Protein AF-A0A165EFB4-F1 (afdb_monomer_lite)

Secondary structure (DSSP, 8-state):
----PPP----------------PPPPHHHHHHT------TT-SS-HHHHHHT-----PPPPP----------------S-------TT-HHHHHHHHHHH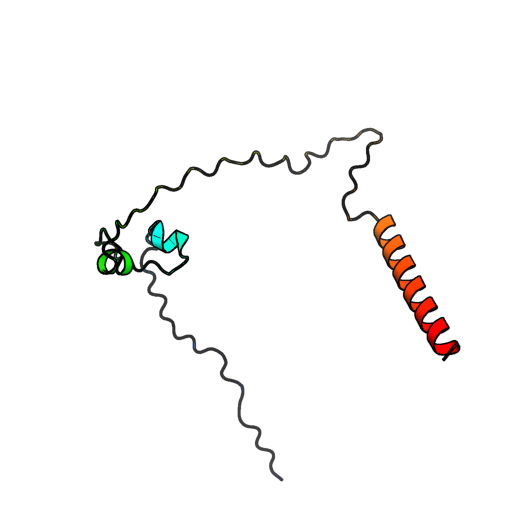HHHHHHHHHHHTT-

pLDDT: mean 73.98, std 17.3, range [47.25, 96.19]

Foldseek 3Di:
DDDDDDDDDPPDPPPPPPPPDPPDQAFPVCVVVVHDFQAHPPDPATPCCVVVVHDRHDDDPDPDPPPPPPPPPPPPPDPDDDDDPDDPPDVVVVVVVVVVVVVVVVVVVVVVVVD

Organism: NCBI:txid1353952

Sequence (115 aa):
MDDSFPRGPEWCSVSGSITTTPLLRPCDKCKQTKYKCEREPDSTECARCLWGGFPCIVSPRKPRRQQPRKARCALPEVTSQTETRACLCSPERRAVREATSRLHVLLAREREMRA

Radius of gyration: 30.48 Å; chains: 1; bounding box: 48×75×70 Å

Structure (mmCIF, N/CA/C/O backbone):
data_AF-A0A165EFB4-F1
#
_entry.id   AF-A0A165EFB4-F1
#
loop_
_atom_site.group_PDB
_atom_site.id
_atom_site.type_symbol
_atom_site.label_atom_id
_atom_site.label_alt_id
_atom_site.label_comp_id
_atom_site.label_asym_id
_atom_site.label_entity_id
_atom_site.label_seq_id
_atom_site.pdbx_PDB_ins_code
_atom_site.Cartn_x
_atom_site.Cartn_y
_atom_site.Cartn_z
_atom_site.occupancy
_atom_site.B_iso_or_equiv
_atom_site.auth_seq_id
_atom_site.auth_comp_id
_atom_site.auth_asym_id
_atom_site.auth_atom_id
_atom_site.pdbx_PDB_model_num
ATOM 1 N N . MET A 1 1 ? 20.908 -38.301 43.426 1.00 55.53 1 MET A N 1
ATOM 2 C CA . MET A 1 1 ? 19.853 -37.602 42.668 1.00 55.53 1 MET A CA 1
ATOM 3 C C . MET A 1 1 ? 20.518 -36.363 42.113 1.00 55.53 1 MET A C 1
ATOM 5 O O . MET A 1 1 ? 20.657 -35.382 42.825 1.00 55.53 1 MET A O 1
ATOM 9 N N . ASP A 1 2 ? 21.109 -36.531 40.935 1.00 49.81 2 ASP A N 1
ATOM 10 C CA . ASP A 1 2 ? 21.954 -35.553 40.253 1.00 49.81 2 ASP A CA 1
ATOM 11 C C . ASP A 1 2 ? 21.065 -34.823 39.241 1.00 49.81 2 ASP A C 1
ATOM 13 O O . ASP A 1 2 ? 20.559 -35.439 38.301 1.00 49.81 2 ASP A O 1
ATOM 17 N N . ASP A 1 3 ? 20.757 -33.559 39.523 1.00 52.97 3 ASP A N 1
ATOM 18 C CA . ASP A 1 3 ? 19.792 -32.762 38.766 1.00 52.97 3 ASP A CA 1
ATOM 19 C C . ASP A 1 3 ? 20.518 -31.999 37.648 1.00 52.97 3 ASP A C 1
ATOM 21 O O . ASP A 1 3 ? 20.925 -30.841 37.765 1.00 52.97 3 ASP A O 1
ATOM 25 N N . SER A 1 4 ? 20.773 -32.730 36.565 1.00 66.12 4 SER A N 1
ATOM 26 C CA . SER A 1 4 ? 21.319 -32.204 35.318 1.00 66.12 4 SER A CA 1
ATOM 27 C C . SER A 1 4 ? 20.236 -31.438 34.549 1.00 66.12 4 SER A C 1
ATOM 29 O O . SER A 1 4 ? 19.509 -32.018 33.745 1.00 66.12 4 SER A O 1
ATOM 31 N N . PHE A 1 5 ? 20.146 -30.122 34.756 1.00 51.38 5 PHE A N 1
ATOM 32 C CA . PHE A 1 5 ? 19.341 -29.225 33.918 1.00 51.38 5 PHE A CA 1
ATOM 33 C C . PHE A 1 5 ? 19.986 -29.049 32.526 1.00 51.38 5 PHE A C 1
ATOM 35 O O . PHE A 1 5 ? 21.084 -28.488 32.430 1.00 51.38 5 PHE A O 1
ATOM 42 N N . PRO A 1 6 ? 19.343 -29.473 31.418 1.00 62.69 6 PRO A N 1
ATOM 43 C CA . PRO A 1 6 ? 19.844 -29.177 30.086 1.00 62.69 6 PRO A CA 1
ATOM 44 C C . PRO A 1 6 ? 19.691 -27.689 29.740 1.00 62.69 6 PRO A C 1
ATOM 46 O O . PRO A 1 6 ? 18.773 -26.986 30.161 1.00 62.69 6 PRO A O 1
ATOM 49 N N . ARG A 1 7 ? 20.672 -27.239 28.962 1.00 59.19 7 ARG A N 1
ATOM 50 C CA . ARG A 1 7 ? 20.965 -25.871 28.538 1.00 59.19 7 ARG A CA 1
ATOM 51 C C . ARG A 1 7 ? 19.783 -25.222 27.806 1.00 59.19 7 ARG A C 1
ATOM 53 O O . ARG A 1 7 ? 19.260 -25.803 26.868 1.00 59.19 7 ARG A O 1
ATOM 60 N N . GLY A 1 8 ? 19.456 -24.008 28.259 1.00 51.72 8 GLY A N 1
ATOM 61 C CA . GLY A 1 8 ? 19.024 -22.804 27.531 1.00 51.72 8 GLY A CA 1
ATOM 62 C C . GLY A 1 8 ? 18.168 -22.918 26.253 1.00 51.72 8 GLY A C 1
ATOM 63 O O . GLY A 1 8 ? 18.536 -23.626 25.323 1.00 51.72 8 GLY A O 1
ATOM 64 N N . PRO A 1 9 ? 17.093 -22.117 26.117 1.00 59.31 9 PRO A N 1
ATOM 65 C CA . PRO A 1 9 ? 16.372 -22.007 24.855 1.00 59.31 9 PRO A CA 1
ATOM 66 C C . PRO A 1 9 ? 17.226 -21.285 23.799 1.00 59.31 9 PRO A C 1
ATOM 68 O O . PRO A 1 9 ? 17.522 -20.097 23.934 1.00 59.31 9 PRO A O 1
ATOM 71 N N . GLU A 1 10 ? 17.588 -21.996 22.730 1.00 55.47 10 GLU A N 1
ATOM 72 C CA . GLU A 1 10 ? 18.073 -21.428 21.468 1.00 55.47 10 GLU A CA 1
ATOM 73 C C . GLU A 1 10 ? 16.926 -20.695 20.764 1.00 55.47 10 GLU A C 1
ATOM 75 O O . GLU A 1 10 ? 16.214 -21.251 19.927 1.00 55.47 10 GLU A O 1
ATOM 80 N N . TRP A 1 11 ? 16.708 -19.431 21.110 1.00 59.91 11 TRP A N 1
ATOM 81 C CA . TRP A 1 11 ? 15.860 -18.567 20.304 1.00 59.91 11 TRP A CA 1
ATOM 82 C C . TRP A 1 11 ? 16.726 -17.738 19.352 1.00 59.91 11 TRP A C 1
ATOM 84 O O . TRP A 1 11 ? 17.554 -16.927 19.757 1.00 59.91 11 TRP A O 1
ATOM 94 N N . CYS A 1 12 ? 16.443 -17.938 18.063 1.00 48.72 12 CYS A N 1
ATOM 95 C CA . CYS A 1 12 ? 16.732 -17.045 16.943 1.00 48.72 12 CYS A CA 1
ATOM 96 C C . CYS A 1 12 ? 18.142 -17.072 16.327 1.00 48.72 12 CYS A C 1
ATOM 98 O O . CYS A 1 12 ? 18.771 -16.030 16.156 1.00 48.72 12 CYS A O 1
ATOM 100 N N . SER A 1 13 ? 18.545 -18.216 15.766 1.00 49.28 13 SER A N 1
ATOM 101 C CA . SER A 1 13 ? 19.365 -18.211 14.542 1.00 49.28 13 SER A CA 1
ATOM 102 C C . SER A 1 13 ? 18.494 -17.869 13.324 1.00 49.28 13 SER A C 1
ATOM 104 O O . SER A 1 13 ? 18.174 -18.725 12.502 1.00 49.28 13 SER A O 1
ATOM 106 N N . VAL A 1 14 ? 18.080 -16.604 13.189 1.00 56.75 14 VAL A N 1
ATOM 107 C CA . VAL A 1 14 ? 17.572 -16.096 11.903 1.00 56.75 14 VAL A CA 1
ATOM 108 C C . VAL A 1 14 ? 18.785 -15.799 11.027 1.00 56.75 14 VAL A C 1
ATOM 110 O O . VAL A 1 14 ? 19.231 -14.662 10.903 1.00 56.75 14 VAL A O 1
ATOM 113 N N . SER A 1 15 ? 19.327 -16.847 10.410 1.00 55.69 15 SER A N 1
ATOM 114 C CA . SER A 1 15 ? 20.285 -16.753 9.305 1.00 55.69 15 SER A CA 1
ATOM 115 C C . SER A 1 15 ? 19.552 -16.323 8.030 1.00 55.69 15 SER A C 1
ATOM 117 O O . SER A 1 15 ? 19.505 -17.041 7.037 1.00 55.69 15 SER A O 1
ATOM 119 N N . GLY A 1 16 ? 18.905 -15.160 8.078 1.00 50.84 16 GLY A N 1
ATOM 120 C CA . GLY A 1 16 ? 18.382 -14.482 6.904 1.00 50.84 16 GLY A CA 1
ATOM 121 C C . GLY A 1 16 ? 19.459 -13.542 6.400 1.00 50.84 16 GLY A C 1
ATOM 122 O O . GLY A 1 16 ? 19.572 -12.421 6.888 1.00 50.84 16 GLY A O 1
ATOM 123 N N . SER A 1 17 ? 20.266 -13.997 5.446 1.00 50.88 17 SER A N 1
ATOM 124 C CA . SER A 1 17 ? 21.131 -13.131 4.653 1.00 50.88 17 SER A CA 1
ATOM 125 C C . SER A 1 17 ? 20.256 -12.078 3.976 1.00 50.88 17 SER A C 1
ATOM 127 O O . SER A 1 17 ? 19.601 -12.323 2.965 1.00 50.88 17 SER A O 1
ATOM 129 N N . ILE A 1 18 ? 20.202 -10.892 4.580 1.00 55.38 18 ILE A N 1
ATOM 130 C CA . ILE A 1 18 ? 19.593 -9.699 4.001 1.00 55.38 18 ILE A CA 1
ATOM 131 C C . ILE A 1 18 ? 20.461 -9.333 2.798 1.00 55.38 18 ILE A C 1
ATOM 133 O O . ILE A 1 18 ? 21.411 -8.559 2.896 1.00 55.38 18 ILE A O 1
ATOM 137 N N . THR A 1 19 ? 20.186 -9.947 1.650 1.00 52.25 19 THR A N 1
ATOM 138 C CA . THR A 1 19 ? 20.667 -9.439 0.374 1.00 52.25 19 THR A CA 1
ATOM 139 C C . THR A 1 19 ? 20.036 -8.067 0.231 1.00 52.25 19 THR A C 1
ATOM 141 O O . THR A 1 19 ? 18.840 -7.948 -0.043 1.00 52.25 19 THR A O 1
ATOM 144 N N . THR A 1 20 ? 20.825 -7.030 0.500 1.00 50.09 20 THR A N 1
ATOM 145 C CA . THR A 1 20 ? 20.474 -5.627 0.280 1.00 50.09 20 THR A CA 1
ATOM 146 C C . THR A 1 20 ? 20.435 -5.389 -1.225 1.00 50.09 20 THR A C 1
ATOM 148 O O . THR A 1 20 ? 21.279 -4.710 -1.800 1.00 50.09 20 THR A O 1
ATOM 151 N N . THR A 1 21 ? 19.471 -6.009 -1.900 1.00 59.28 21 THR A N 1
ATOM 152 C CA . THR A 1 21 ? 19.078 -5.606 -3.241 1.00 59.28 21 THR A CA 1
ATOM 153 C C . THR A 1 21 ? 18.578 -4.169 -3.103 1.00 59.28 21 THR A C 1
ATOM 155 O O . THR A 1 21 ? 17.801 -3.894 -2.177 1.00 59.28 21 THR A O 1
ATOM 158 N N . PRO A 1 22 ? 19.027 -3.225 -3.951 1.00 59.97 22 PRO A N 1
ATOM 159 C CA . PRO A 1 22 ? 18.510 -1.863 -3.924 1.00 59.97 22 PRO A CA 1
ATOM 160 C C . PRO A 1 22 ? 16.986 -1.943 -3.928 1.00 59.97 22 PRO A C 1
ATOM 162 O O . PRO A 1 22 ? 16.409 -2.620 -4.777 1.00 59.97 22 PRO A O 1
ATOM 165 N N . LEU A 1 23 ? 16.351 -1.341 -2.916 1.00 63.16 23 LEU A N 1
ATOM 166 C CA . LEU A 1 23 ? 14.919 -1.485 -2.648 1.00 63.16 23 LEU A CA 1
ATOM 167 C C . LEU A 1 23 ? 14.110 -0.851 -3.786 1.00 63.16 23 LEU A C 1
ATOM 169 O O . LEU A 1 23 ? 13.664 0.298 -3.709 1.00 63.16 23 LEU A O 1
ATOM 173 N N . LEU A 1 24 ? 13.937 -1.614 -4.861 1.00 76.31 24 LEU A N 1
ATOM 174 C CA . LEU A 1 24 ? 13.117 -1.261 -6.003 1.00 76.31 24 LEU A CA 1
ATOM 175 C C . LEU A 1 24 ? 11.690 -1.062 -5.514 1.00 76.31 24 LEU A C 1
ATOM 177 O O . LEU A 1 24 ? 11.173 -1.790 -4.660 1.00 76.31 24 LEU A O 1
ATOM 181 N N . ARG A 1 25 ? 11.043 -0.017 -6.032 1.00 86.25 25 ARG A N 1
ATOM 182 C CA . ARG A 1 25 ? 9.671 0.277 -5.633 1.00 86.25 25 ARG A CA 1
ATOM 183 C C . ARG A 1 25 ? 8.770 -0.898 -6.027 1.00 86.25 25 ARG A C 1
ATOM 185 O O . ARG A 1 25 ? 8.831 -1.340 -7.174 1.00 86.25 25 ARG A O 1
ATOM 192 N N . PRO A 1 26 ? 7.899 -1.365 -5.116 1.00 90.31 26 PRO A N 1
ATOM 193 C CA . PRO A 1 26 ? 6.936 -2.395 -5.462 1.00 90.31 26 PRO A CA 1
ATOM 194 C C . PRO A 1 26 ? 5.969 -1.862 -6.521 1.00 90.31 26 PRO A C 1
ATOM 196 O O . PRO A 1 26 ? 5.596 -0.684 -6.493 1.00 90.31 26 PRO A O 1
ATOM 199 N N . CYS A 1 27 ? 5.540 -2.737 -7.429 1.00 92.44 27 CYS A N 1
ATOM 200 C CA . CYS A 1 27 ? 4.486 -2.409 -8.383 1.00 92.44 27 CYS A CA 1
ATOM 201 C C . CYS A 1 27 ? 3.152 -2.164 -7.672 1.00 92.44 27 CYS A C 1
ATOM 203 O O . CYS A 1 27 ? 2.936 -2.609 -6.538 1.00 92.44 27 CYS A O 1
ATOM 205 N N . ASP A 1 28 ? 2.230 -1.478 -8.344 1.00 92.12 28 ASP A N 1
ATOM 206 C CA . ASP A 1 28 ? 0.937 -1.120 -7.762 1.00 92.12 28 ASP A CA 1
ATOM 207 C C . ASP A 1 28 ? 0.130 -2.353 -7.350 1.00 92.12 28 ASP A C 1
ATOM 209 O O . ASP A 1 28 ? -0.520 -2.335 -6.307 1.00 92.12 28 ASP A O 1
ATOM 213 N N . LYS A 1 29 ? 0.238 -3.463 -8.089 1.00 92.31 29 LYS A N 1
ATOM 214 C CA . LYS A 1 29 ? -0.496 -4.694 -7.777 1.00 92.31 29 LYS A CA 1
ATOM 215 C C . LYS A 1 29 ? 0.050 -5.408 -6.543 1.00 92.31 29 LYS A C 1
ATOM 217 O O . LYS A 1 29 ? -0.726 -5.744 -5.648 1.00 92.31 29 LYS A O 1
ATOM 222 N N . CYS A 1 30 ? 1.369 -5.573 -6.433 1.00 92.69 30 CYS A N 1
ATOM 223 C CA . CYS A 1 30 ? 1.998 -6.100 -5.215 1.00 92.69 30 CYS A CA 1
ATOM 224 C C . CYS A 1 30 ? 1.744 -5.178 -4.018 1.00 92.69 30 CYS A C 1
ATOM 226 O O . CYS A 1 30 ? 1.483 -5.653 -2.919 1.00 92.69 30 CYS A O 1
ATOM 228 N N . LYS A 1 31 ? 1.732 -3.858 -4.234 1.00 91.50 31 LYS A N 1
ATOM 229 C CA . LYS A 1 31 ? 1.418 -2.873 -3.195 1.00 91.50 31 LYS A CA 1
ATOM 230 C C . LYS A 1 31 ? -0.036 -2.958 -2.717 1.00 91.50 31 LYS A C 1
ATOM 232 O O . LYS A 1 31 ? -0.268 -2.900 -1.513 1.00 91.50 31 LYS A O 1
ATOM 237 N N . GLN A 1 32 ? -1.002 -3.104 -3.624 1.00 91.69 32 GLN A N 1
ATOM 238 C CA . GLN A 1 32 ? -2.424 -3.274 -3.290 1.00 91.69 32 GLN A CA 1
ATOM 239 C C . GLN A 1 32 ? -2.676 -4.582 -2.539 1.00 91.69 32 GLN A C 1
ATOM 241 O O . GLN A 1 32 ? -3.375 -4.600 -1.531 1.00 91.69 32 GLN A O 1
ATOM 246 N N . THR A 1 33 ? -2.059 -5.664 -3.008 1.00 92.12 33 THR A N 1
ATOM 247 C CA . THR A 1 33 ? -2.193 -7.004 -2.421 1.00 92.12 33 THR A CA 1
ATOM 248 C C . THR A 1 33 ? -1.275 -7.231 -1.215 1.00 92.12 33 THR A C 1
ATOM 250 O O . THR A 1 33 ? -1.363 -8.269 -0.570 1.00 92.12 33 THR A O 1
ATOM 253 N N . LYS A 1 34 ? -0.423 -6.249 -0.884 1.00 91.75 34 LYS A N 1
ATOM 254 C CA . LYS A 1 34 ? 0.538 -6.251 0.233 1.00 91.75 34 LYS A CA 1
ATOM 255 C C . LYS A 1 34 ? 1.531 -7.418 0.220 1.00 91.75 34 LYS A C 1
ATOM 257 O O . LYS A 1 34 ? 2.080 -7.773 1.259 1.00 91.75 34 LYS A O 1
ATOM 262 N N . TYR A 1 35 ? 1.795 -7.992 -0.948 1.00 90.88 35 TYR A N 1
ATOM 263 C CA . TYR A 1 35 ? 2.815 -9.023 -1.094 1.00 90.88 35 TYR A CA 1
ATOM 264 C C . TYR A 1 35 ? 4.186 -8.424 -1.398 1.00 90.88 35 TYR A C 1
ATOM 266 O O . TYR A 1 35 ? 4.302 -7.334 -1.967 1.00 90.88 35 TYR A O 1
ATOM 274 N N . LYS A 1 36 ? 5.234 -9.183 -1.064 1.00 89.12 36 LYS A N 1
ATOM 275 C CA . LYS A 1 36 ? 6.610 -8.869 -1.452 1.00 89.12 36 LYS A CA 1
ATOM 276 C C . LYS A 1 36 ? 6.705 -8.802 -2.981 1.00 89.12 36 LYS A C 1
ATOM 278 O O . LYS A 1 36 ? 6.252 -9.706 -3.682 1.00 89.12 36 LYS A O 1
ATOM 283 N N . CYS A 1 37 ? 7.251 -7.701 -3.488 1.00 91.12 37 CYS A N 1
ATOM 284 C CA . CYS A 1 37 ? 7.513 -7.516 -4.910 1.00 91.12 37 CYS A CA 1
ATOM 285 C C . CYS A 1 37 ? 8.955 -7.937 -5.187 1.00 91.12 37 CYS A C 1
ATOM 287 O O . CYS A 1 37 ? 9.881 -7.238 -4.786 1.00 91.12 37 CYS A O 1
ATOM 289 N N . GLU A 1 38 ? 9.133 -9.060 -5.870 1.00 88.81 38 GLU A N 1
ATOM 290 C CA . GLU A 1 38 ? 10.441 -9.557 -6.302 1.00 88.81 38 GLU A CA 1
ATOM 291 C C . GLU A 1 38 ? 10.670 -9.085 -7.734 1.00 88.81 38 GLU A C 1
ATOM 293 O O . GLU A 1 38 ? 10.382 -9.783 -8.703 1.00 88.81 38 GLU A O 1
ATOM 298 N N . ARG A 1 39 ? 11.037 -7.809 -7.854 1.00 87.75 39 ARG A N 1
ATOM 299 C CA . ARG A 1 39 ? 11.408 -7.199 -9.128 1.00 87.75 39 ARG A CA 1
ATOM 300 C C . ARG A 1 39 ? 12.924 -7.101 -9.183 1.00 87.75 39 ARG A C 1
ATOM 302 O O . ARG A 1 39 ? 13.515 -6.540 -8.263 1.00 87.75 39 ARG A O 1
ATOM 309 N N . GLU A 1 40 ? 13.516 -7.601 -10.257 1.00 84.56 40 GLU A N 1
ATOM 310 C CA . GLU A 1 40 ? 14.944 -7.456 -10.530 1.00 84.56 40 GLU A CA 1
ATOM 311 C C . GLU A 1 40 ? 15.241 -6.076 -11.136 1.00 84.56 40 GLU A C 1
ATOM 313 O O . GLU A 1 40 ? 14.382 -5.523 -11.832 1.00 84.56 40 GLU A O 1
ATOM 318 N N . PRO A 1 41 ? 16.426 -5.495 -10.887 1.00 79.00 41 PRO A N 1
ATOM 319 C CA . PRO A 1 41 ? 16.779 -4.158 -11.372 1.00 79.00 41 PRO A CA 1
ATOM 320 C C . PRO A 1 41 ? 16.740 -4.032 -12.898 1.00 79.00 41 PRO A C 1
ATOM 322 O O . PRO A 1 41 ? 16.355 -2.976 -13.396 1.00 79.00 41 PRO A O 1
ATOM 325 N N . ASP A 1 42 ? 17.051 -5.110 -13.615 1.00 81.38 42 ASP A N 1
ATOM 326 C CA . ASP A 1 42 ? 17.088 -5.141 -15.082 1.00 81.38 42 ASP A CA 1
ATOM 327 C C . ASP A 1 42 ? 15.741 -5.549 -15.705 1.00 81.38 42 ASP A C 1
ATOM 329 O O . ASP A 1 42 ? 15.552 -5.488 -16.920 1.00 81.38 42 ASP A O 1
ATOM 333 N N . SER A 1 43 ? 14.772 -5.940 -14.870 1.00 82.69 43 SER A N 1
ATOM 334 C CA . SER A 1 43 ? 13.446 -6.378 -15.307 1.00 82.69 43 SER A CA 1
ATOM 335 C C . SER A 1 43 ? 12.434 -5.229 -15.305 1.00 82.69 43 SER A C 1
ATOM 337 O O . SER A 1 43 ? 12.301 -4.462 -14.344 1.00 82.69 43 SER A O 1
ATOM 339 N N . THR A 1 44 ? 11.644 -5.133 -16.373 1.00 84.06 44 THR A N 1
ATOM 340 C CA . THR A 1 44 ? 10.505 -4.205 -16.445 1.00 84.06 44 THR A CA 1
ATOM 341 C C . THR A 1 44 ? 9.323 -4.695 -15.600 1.00 84.06 44 THR A C 1
ATOM 343 O O . THR A 1 44 ? 8.561 -3.887 -15.053 1.00 84.06 44 THR A O 1
ATOM 346 N N . GLU A 1 45 ? 9.197 -6.013 -15.423 1.00 89.94 45 GLU A N 1
ATOM 347 C CA . GLU A 1 45 ? 8.066 -6.673 -14.774 1.00 89.94 45 GLU A CA 1
ATOM 348 C C . GLU A 1 45 ? 8.464 -7.493 -13.541 1.00 89.94 45 GLU A C 1
ATOM 350 O O . GLU A 1 45 ? 9.580 -7.969 -13.407 1.00 89.94 45 GLU A O 1
ATOM 355 N N . CYS A 1 46 ? 7.528 -7.653 -12.602 1.00 91.75 46 CYS A N 1
ATOM 356 C CA . CYS A 1 46 ? 7.729 -8.479 -11.416 1.00 91.75 46 CYS A CA 1
ATOM 357 C C . CYS A 1 46 ? 7.421 -9.948 -11.743 1.00 91.75 46 CYS A C 1
ATOM 359 O O . CYS A 1 46 ? 6.493 -10.187 -12.515 1.00 91.75 46 CYS A O 1
ATOM 361 N N . ALA A 1 47 ? 8.077 -10.923 -11.100 1.00 90.94 47 ALA A N 1
ATOM 362 C CA . ALA A 1 47 ? 7.840 -12.352 -11.373 1.00 90.94 47 ALA A CA 1
ATOM 363 C C . ALA A 1 47 ? 6.347 -12.748 -11.311 1.00 90.94 47 ALA A C 1
ATOM 365 O O . ALA A 1 47 ? 5.822 -13.415 -12.197 1.00 90.94 47 ALA A O 1
ATOM 366 N N . ARG A 1 48 ? 5.607 -12.237 -10.316 1.00 91.12 48 ARG A N 1
ATOM 367 C CA . ARG A 1 48 ? 4.151 -12.464 -10.197 1.00 91.12 48 ARG A CA 1
ATOM 368 C C . ARG A 1 48 ? 3.326 -11.834 -11.309 1.00 91.12 48 ARG A C 1
ATOM 370 O O . ARG A 1 48 ? 2.262 -12.340 -11.646 1.00 91.12 48 ARG A O 1
ATOM 377 N N . CYS A 1 49 ? 3.757 -10.678 -11.786 1.00 92.69 49 CYS A N 1
ATOM 378 C CA . CYS A 1 49 ? 3.062 -9.917 -12.808 1.00 92.69 49 CYS A CA 1
ATOM 379 C C . CYS A 1 49 ? 3.231 -10.618 -14.157 1.00 92.69 49 CYS A C 1
ATOM 381 O O . CYS A 1 49 ? 2.241 -10.818 -14.855 1.00 92.69 49 CYS A O 1
ATOM 383 N N . LEU A 1 50 ? 4.457 -11.083 -14.417 1.00 92.31 50 LEU A N 1
ATOM 384 C CA . LEU A 1 50 ? 4.838 -11.877 -15.575 1.00 92.31 50 LEU A CA 1
ATOM 385 C C . LEU A 1 50 ? 4.058 -13.200 -15.626 1.00 92.31 50 LEU A C 1
ATOM 387 O O . LEU A 1 50 ? 3.393 -13.483 -16.614 1.00 92.31 50 LEU A O 1
ATOM 391 N N . TRP A 1 51 ? 4.047 -13.976 -14.534 1.00 91.56 51 TRP A N 1
ATOM 392 C CA . TRP A 1 51 ? 3.291 -15.238 -14.474 1.00 91.56 51 TRP A CA 1
ATOM 393 C C . TRP A 1 51 ? 1.777 -15.047 -14.517 1.00 91.56 51 TRP A C 1
ATOM 395 O O . TRP A 1 51 ? 1.060 -15.891 -15.042 1.00 91.56 51 TRP A O 1
ATOM 405 N N . GLY A 1 52 ? 1.277 -13.948 -13.952 1.00 91.00 52 GLY A N 1
ATOM 406 C CA . GLY A 1 52 ? -0.147 -13.636 -13.972 1.00 91.00 52 GLY A CA 1
ATOM 407 C C . GLY A 1 52 ? -0.635 -13.027 -15.288 1.00 91.00 52 GLY A C 1
ATOM 408 O O . GLY A 1 52 ? -1.841 -12.854 -15.434 1.00 91.00 52 GLY A O 1
ATOM 409 N N . GLY A 1 53 ? 0.263 -12.654 -16.206 1.00 91.50 53 GLY A N 1
ATOM 410 C CA . GLY A 1 53 ? -0.095 -11.955 -17.443 1.00 91.50 53 GLY A CA 1
ATOM 411 C C . GLY A 1 53 ? -0.752 -10.590 -17.202 1.00 91.50 53 GLY A C 1
ATOM 412 O O . GLY A 1 53 ? -1.631 -10.181 -17.956 1.00 91.50 53 GLY A O 1
ATOM 413 N N . PHE A 1 54 ? -0.380 -9.892 -16.123 1.00 90.06 54 PHE A N 1
ATOM 414 C CA . PHE A 1 54 ? -0.940 -8.579 -15.783 1.00 90.06 54 PHE A CA 1
ATOM 415 C C . PHE A 1 54 ? 0.103 -7.469 -15.931 1.00 90.06 54 PHE A C 1
ATOM 417 O O . PHE A 1 54 ? 1.262 -7.674 -15.569 1.00 90.06 54 PHE A O 1
ATOM 424 N N . PRO A 1 55 ? -0.310 -6.248 -16.318 1.00 90.75 55 PRO A N 1
ATOM 425 C CA . PRO A 1 55 ? 0.617 -5.138 -16.493 1.00 90.75 55 PRO A CA 1
ATOM 426 C C . PRO A 1 55 ? 1.290 -4.740 -15.170 1.00 90.75 55 PRO A C 1
ATOM 428 O O . PRO A 1 55 ? 0.633 -4.455 -14.161 1.00 90.75 55 PRO A O 1
ATOM 431 N N . CYS A 1 56 ? 2.622 -4.686 -15.180 1.00 92.88 56 CYS A N 1
ATOM 432 C CA . CYS A 1 56 ? 3.441 -4.401 -14.004 1.00 92.88 56 CYS A CA 1
ATOM 433 C C . CYS A 1 56 ? 3.755 -2.900 -13.840 1.00 92.88 56 CYS A C 1
ATOM 435 O O . CYS A 1 56 ? 4.883 -2.446 -14.033 1.00 92.88 56 CYS A O 1
ATOM 437 N N . ILE A 1 57 ? 2.764 -2.105 -13.438 1.00 91.75 57 ILE A N 1
ATOM 438 C CA . ILE A 1 57 ? 2.901 -0.639 -13.354 1.00 91.75 57 ILE A CA 1
ATOM 439 C C . ILE A 1 57 ? 3.514 -0.208 -12.007 1.00 91.75 57 ILE A C 1
ATOM 441 O O . ILE A 1 57 ? 3.124 -0.708 -10.948 1.00 91.75 57 ILE A O 1
ATOM 445 N N . VAL A 1 58 ? 4.472 0.731 -12.032 1.00 90.62 58 VAL A N 1
ATOM 446 C CA . VAL A 1 58 ? 4.966 1.444 -10.834 1.00 90.62 58 VAL A CA 1
ATOM 447 C C . VAL A 1 58 ? 4.546 2.898 -10.912 1.00 90.62 58 VAL A C 1
ATOM 449 O O . VAL A 1 58 ? 5.228 3.722 -11.523 1.00 90.62 58 VAL A O 1
ATOM 452 N N . SER A 1 59 ? 3.454 3.243 -10.242 1.00 90.12 59 SER A N 1
ATOM 453 C CA . SER A 1 59 ? 3.039 4.638 -10.168 1.00 90.12 59 SER A CA 1
ATOM 454 C C . SER A 1 59 ? 4.084 5.505 -9.443 1.00 90.12 59 SER A C 1
ATOM 456 O O . SER A 1 59 ? 4.646 5.103 -8.408 1.00 90.12 59 SER A O 1
ATOM 458 N N . PRO A 1 60 ? 4.353 6.732 -9.932 1.00 85.62 60 PRO A N 1
ATOM 459 C CA . PRO A 1 60 ? 5.117 7.710 -9.174 1.00 85.62 60 PRO A CA 1
ATOM 460 C C . PRO A 1 60 ? 4.411 8.001 -7.846 1.00 85.62 60 PRO A C 1
ATOM 462 O O . PRO A 1 60 ? 3.181 7.968 -7.738 1.00 85.62 60 PRO A O 1
ATOM 465 N N . ARG A 1 61 ? 5.190 8.275 -6.793 1.00 82.62 61 ARG A N 1
ATOM 466 C CA . ARG A 1 61 ? 4.598 8.703 -5.523 1.00 82.62 61 ARG A CA 1
ATOM 467 C C . ARG A 1 61 ? 3.890 10.028 -5.772 1.00 82.62 61 ARG A C 1
ATOM 469 O O . ARG A 1 61 ? 4.534 11.006 -6.137 1.00 82.62 61 ARG A O 1
ATOM 476 N N . LYS A 1 62 ? 2.576 10.064 -5.539 1.00 83.25 62 LYS A N 1
ATOM 477 C CA . LYS A 1 62 ? 1.855 11.334 -5.453 1.00 83.25 62 LYS A CA 1
ATOM 478 C C . LYS A 1 62 ? 2.546 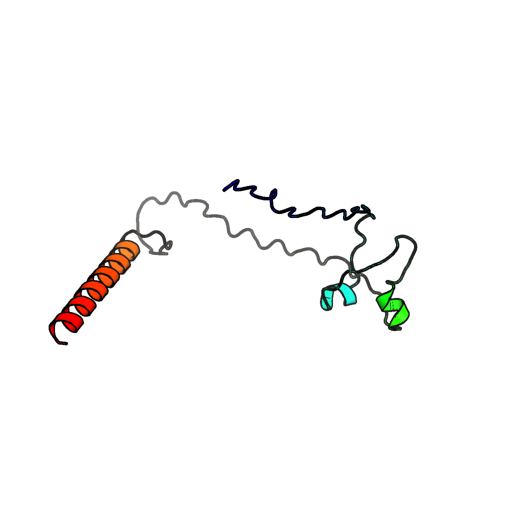12.175 -4.374 1.00 83.25 62 LYS A C 1
ATOM 480 O O . LYS A 1 62 ? 2.794 11.630 -3.289 1.00 83.25 62 LYS A O 1
ATOM 485 N N . PRO A 1 63 ? 2.883 13.449 -4.645 1.00 81.62 63 PRO A N 1
ATOM 486 C CA . PRO A 1 63 ? 3.459 14.306 -3.627 1.00 81.62 63 PRO A CA 1
ATOM 487 C C . PRO A 1 63 ? 2.494 14.308 -2.449 1.00 81.62 63 PRO A C 1
ATOM 489 O O . PRO A 1 63 ? 1.294 14.556 -2.601 1.00 81.62 63 PRO A O 1
ATOM 492 N N . ARG A 1 64 ? 2.999 13.934 -1.272 1.00 81.94 64 ARG A N 1
ATOM 493 C CA . ARG A 1 64 ? 2.199 13.984 -0.055 1.00 81.94 64 ARG A CA 1
ATOM 494 C C . ARG A 1 64 ? 1.823 15.448 0.103 1.00 81.94 64 ARG A C 1
ATOM 496 O O . ARG A 1 64 ? 2.719 16.260 0.320 1.00 81.94 64 ARG A O 1
ATOM 503 N N . ARG A 1 65 ? 0.530 15.787 -0.038 1.00 80.69 65 ARG A N 1
ATOM 504 C CA . ARG A 1 65 ? 0.046 17.113 0.360 1.00 80.69 65 ARG A CA 1
ATOM 505 C C . ARG A 1 65 ? 0.595 17.317 1.757 1.00 80.69 65 ARG A C 1
ATOM 507 O O . ARG A 1 65 ? 0.304 16.504 2.643 1.00 80.69 65 ARG A O 1
ATOM 514 N N . GLN A 1 66 ? 1.466 18.311 1.914 1.00 76.94 66 GLN A N 1
ATOM 515 C CA . GLN A 1 66 ? 1.881 18.714 3.237 1.00 76.94 66 GLN A CA 1
ATOM 516 C C . GLN A 1 66 ? 0.589 19.174 3.885 1.00 76.94 66 GLN A C 1
ATOM 518 O O . GLN A 1 66 ? 0.061 20.233 3.559 1.00 76.94 66 GLN A O 1
ATOM 523 N N . GLN A 1 67 ? 0.002 18.297 4.703 1.00 76.00 67 GLN A N 1
ATOM 524 C CA . GLN A 1 67 ? -1.014 18.728 5.635 1.00 76.00 67 GLN A CA 1
ATOM 525 C C . GLN A 1 67 ? -0.362 19.910 6.338 1.00 76.00 67 GLN A C 1
ATOM 527 O O . GLN A 1 67 ? 0.760 19.717 6.834 1.00 76.00 67 GLN A O 1
ATOM 532 N N . PRO A 1 68 ? -0.973 21.111 6.306 1.00 72.75 68 PRO A N 1
ATOM 533 C CA . PRO A 1 68 ? -0.463 22.209 7.100 1.00 72.75 68 PRO A CA 1
ATOM 534 C C . PRO A 1 68 ? -0.283 21.601 8.477 1.00 72.75 68 PRO A C 1
ATOM 536 O O . PRO A 1 68 ? -1.227 21.007 9.012 1.00 72.75 68 PRO A O 1
ATOM 539 N N . ARG A 1 69 ? 0.967 21.573 8.961 1.00 68.25 69 ARG A N 1
ATOM 540 C CA . ARG A 1 69 ? 1.244 21.106 10.312 1.00 68.25 69 ARG A CA 1
ATOM 541 C C . ARG A 1 69 ? 0.295 21.949 11.137 1.00 68.25 69 ARG A C 1
ATOM 543 O O . ARG A 1 69 ? 0.509 23.155 11.190 1.00 68.25 69 ARG A O 1
ATOM 550 N N . LYS A 1 70 ? -0.800 21.357 11.644 1.00 63.38 70 LYS A N 1
ATOM 551 C CA . LYS A 1 70 ? -1.685 22.027 12.597 1.00 63.38 70 LYS A CA 1
ATOM 552 C C . LYS A 1 70 ? -0.702 22.613 13.575 1.00 63.38 70 LYS A C 1
ATOM 554 O O . LYS A 1 70 ? 0.056 21.814 14.133 1.00 63.38 70 LYS A O 1
ATOM 559 N N . ALA A 1 71 ? -0.592 23.944 13.594 1.00 61.56 71 ALA A N 1
ATOM 560 C CA . ALA A 1 71 ? 0.411 24.635 14.372 1.00 61.56 71 ALA A CA 1
ATOM 561 C C . ALA A 1 71 ? 0.357 23.955 15.731 1.00 61.56 71 ALA A C 1
ATOM 563 O O . ALA A 1 71 ? -0.697 23.965 16.370 1.00 61.56 71 ALA A O 1
ATOM 564 N N . ARG A 1 72 ? 1.398 23.175 16.065 1.00 58.00 72 ARG A N 1
ATOM 565 C CA . ARG A 1 72 ? 1.498 22.595 17.398 1.00 58.00 72 ARG A CA 1
ATOM 566 C C . ARG A 1 72 ? 1.464 23.827 18.251 1.00 58.00 72 ARG A C 1
ATOM 568 O O . ARG A 1 72 ? 2.393 24.608 18.092 1.00 58.00 72 ARG A O 1
ATOM 575 N N . CYS A 1 73 ? 0.344 24.010 18.944 1.00 50.03 73 CYS A N 1
ATOM 576 C CA . CYS A 1 73 ? -0.041 25.181 19.700 1.00 50.03 73 CYS A CA 1
ATOM 577 C C . CYS A 1 73 ? 1.112 26.180 19.739 1.00 50.03 73 CYS A C 1
ATOM 579 O O . CYS A 1 73 ? 2.005 26.038 20.573 1.00 50.03 73 CYS A O 1
ATOM 581 N N . ALA A 1 74 ? 1.149 27.122 18.786 1.00 55.62 74 ALA A N 1
ATOM 582 C CA . ALA A 1 74 ? 1.778 28.384 19.117 1.00 55.62 74 ALA A CA 1
ATOM 583 C C . ALA A 1 74 ? 0.977 28.797 20.340 1.00 55.62 74 ALA A C 1
ATOM 585 O O . ALA A 1 74 ? -0.233 29.001 20.214 1.00 55.62 74 ALA A O 1
ATOM 586 N N . LEU A 1 75 ? 1.589 28.652 21.519 1.00 55.34 75 LEU A N 1
ATOM 587 C CA . LEU A 1 75 ? 0.999 29.085 22.766 1.00 55.34 75 LEU A CA 1
ATOM 588 C C . LEU A 1 75 ? 0.507 30.492 22.454 1.00 55.34 75 LEU A C 1
ATOM 590 O O . LEU A 1 75 ? 1.340 31.336 22.115 1.00 55.34 75 LEU A O 1
ATOM 594 N N . PRO A 1 76 ? -0.811 30.744 22.446 1.00 50.28 76 PRO A N 1
ATOM 595 C CA . PRO A 1 76 ? -1.204 32.115 22.578 1.00 50.28 76 PRO A CA 1
ATOM 596 C C . PRO A 1 76 ? -0.605 32.520 23.920 1.00 50.28 76 PRO A C 1
ATOM 598 O O . PRO A 1 76 ? -0.745 31.816 24.926 1.00 50.28 76 PRO A O 1
ATOM 601 N N . GLU A 1 77 ? 0.161 33.595 23.900 1.00 55.41 77 GLU A N 1
ATOM 602 C CA . GLU A 1 77 ? 0.424 34.382 25.084 1.00 55.41 77 GLU A CA 1
ATOM 603 C C . GLU A 1 77 ? -0.954 34.849 25.571 1.00 55.41 77 GLU A C 1
ATOM 605 O O . GLU A 1 77 ? -1.463 35.888 25.169 1.00 55.41 77 GLU A O 1
ATOM 610 N N . VAL A 1 78 ? -1.654 33.973 26.301 1.00 49.72 78 VAL A N 1
ATOM 611 C CA . VAL A 1 78 ? -2.979 34.249 26.843 1.00 49.72 78 VAL A CA 1
ATOM 612 C C . VAL A 1 78 ? -2.738 35.039 28.111 1.00 49.72 78 VAL A C 1
ATOM 614 O O . VAL A 1 78 ? -2.667 34.500 29.216 1.00 49.72 78 VAL A O 1
ATOM 617 N N . THR A 1 79 ? -2.651 36.350 27.938 1.00 53.03 79 THR A N 1
ATOM 618 C CA . THR A 1 79 ? -3.355 37.241 28.844 1.00 53.03 79 THR A CA 1
ATOM 619 C C . THR A 1 79 ? -4.808 36.771 28.903 1.00 53.03 79 THR A C 1
ATOM 621 O O . THR A 1 79 ? -5.532 36.768 27.916 1.00 53.03 79 THR A O 1
ATOM 624 N N . SER A 1 80 ? -5.203 36.309 30.088 1.00 57.16 80 SER A N 1
ATOM 625 C CA . SER A 1 80 ? -6.582 36.291 30.576 1.00 57.16 80 SER A CA 1
ATOM 626 C C . SER A 1 80 ? -7.682 35.699 29.670 1.00 57.16 80 SER A C 1
ATOM 628 O O . SER A 1 80 ? -8.243 36.370 28.816 1.00 57.16 80 SER A O 1
ATOM 630 N N . GLN A 1 81 ? -8.143 34.523 30.108 1.00 52.00 81 GLN A N 1
ATOM 631 C CA . GLN A 1 81 ? -9.563 34.175 30.269 1.00 52.00 81 GLN A CA 1
ATOM 632 C C . GLN A 1 81 ? -10.301 33.469 29.105 1.00 52.00 81 GLN A C 1
ATOM 634 O O . GLN A 1 81 ? -10.559 34.008 28.038 1.00 52.00 81 GLN A O 1
ATOM 639 N N . THR A 1 82 ? -10.693 32.230 29.449 1.00 52.91 82 THR A N 1
ATOM 640 C CA . THR A 1 82 ? -11.923 31.497 29.094 1.00 52.91 82 THR A CA 1
ATOM 641 C C . THR A 1 82 ? -12.195 31.136 27.632 1.00 52.91 82 THR A C 1
ATOM 643 O O . THR A 1 82 ? -12.941 31.829 26.963 1.00 52.91 82 THR A O 1
ATOM 646 N N . GLU A 1 83 ? -11.761 29.940 27.207 1.00 52.22 83 GLU A N 1
ATOM 647 C CA . GLU A 1 83 ? -12.705 28.937 26.676 1.00 52.22 83 GLU A CA 1
ATOM 648 C C . GLU A 1 83 ? -12.094 27.524 26.635 1.00 52.22 83 GLU A C 1
ATOM 650 O O . GLU A 1 83 ? -10.979 27.270 26.175 1.00 52.22 83 GLU A O 1
ATOM 655 N N . THR A 1 84 ? -12.837 26.583 27.199 1.00 52.22 84 THR A N 1
ATOM 656 C CA . THR A 1 84 ? -12.446 25.230 27.589 1.00 52.22 84 THR A CA 1
ATOM 657 C C . THR A 1 84 ? -12.420 24.262 26.404 1.00 52.22 84 THR A C 1
ATOM 659 O O . THR A 1 84 ? -13.395 23.581 26.099 1.00 52.22 84 THR A O 1
ATOM 662 N N . ARG A 1 85 ? -11.246 24.070 25.792 1.00 47.31 85 ARG A N 1
ATOM 663 C CA . ARG A 1 85 ? -10.918 22.823 25.073 1.00 47.31 85 ARG A CA 1
ATOM 664 C C . ARG A 1 85 ? -10.042 21.947 25.957 1.00 47.31 85 ARG A C 1
ATOM 666 O O . ARG A 1 85 ? -8.819 22.028 25.942 1.00 47.31 85 ARG A O 1
ATOM 673 N N . ALA A 1 86 ? -10.712 21.118 26.754 1.00 49.25 86 ALA A N 1
ATOM 674 C CA . ALA A 1 86 ? -10.103 20.196 27.699 1.00 49.25 86 ALA A CA 1
ATOM 675 C C . ALA A 1 86 ? -9.143 19.216 27.002 1.00 49.25 86 ALA A C 1
ATOM 677 O O . ALA A 1 86 ? -9.552 18.219 26.404 1.00 49.25 86 ALA A O 1
ATOM 678 N N . CYS A 1 87 ? -7.844 19.473 27.141 1.00 47.25 87 CYS A N 1
ATOM 679 C CA . CYS A 1 87 ? -6.833 18.428 27.089 1.00 47.25 87 CYS A CA 1
ATOM 680 C C . CYS A 1 87 ? -7.201 17.344 28.117 1.00 47.25 87 CYS A C 1
ATOM 682 O O . CYS A 1 87 ? -7.483 17.636 29.279 1.00 47.25 87 CYS A O 1
ATOM 684 N N . LEU A 1 88 ? -7.173 16.078 27.694 1.00 53.09 88 LEU A N 1
ATOM 685 C CA . LEU A 1 88 ? -7.541 14.884 28.472 1.00 53.09 88 LEU A CA 1
ATOM 686 C C . LEU A 1 88 ? -6.636 14.598 29.696 1.00 53.09 88 LEU A C 1
ATOM 688 O O . LEU A 1 88 ? -6.765 13.545 30.312 1.00 53.09 88 LEU A O 1
ATOM 692 N N . CYS A 1 89 ? -5.775 15.540 30.082 1.00 48.38 89 CYS A N 1
ATOM 693 C CA . CYS A 1 89 ? -4.977 15.515 31.309 1.00 48.38 89 CYS A CA 1
ATOM 694 C C . CYS A 1 89 ? -5.541 16.433 32.414 1.00 48.38 89 CYS A C 1
ATOM 696 O O . CYS A 1 89 ? -4.791 16.857 33.287 1.00 48.38 89 CYS A O 1
ATOM 698 N N . SER A 1 90 ? -6.838 16.773 32.395 1.00 50.12 90 SER A N 1
ATOM 699 C CA . SER A 1 90 ? -7.450 17.527 33.503 1.00 50.12 90 SER A CA 1
ATOM 700 C C . SER A 1 90 ? -7.616 16.655 34.761 1.00 50.12 90 SER A C 1
ATOM 702 O O . SER A 1 90 ? -8.180 15.558 34.660 1.00 50.12 90 SER A O 1
ATOM 704 N N . PRO A 1 91 ? -7.187 17.133 35.946 1.00 59.25 91 PRO A N 1
ATOM 705 C CA . PRO A 1 91 ? -7.243 16.390 37.210 1.00 59.25 91 PRO A CA 1
ATOM 706 C C . PRO A 1 91 ? -8.671 15.985 37.613 1.00 59.25 91 PRO A C 1
ATOM 708 O O . PRO A 1 91 ? -8.861 14.945 38.239 1.00 59.25 91 PRO A O 1
ATOM 711 N N . GLU A 1 92 ? -9.688 16.721 37.164 1.00 55.59 92 GLU A N 1
ATOM 712 C CA . GLU A 1 92 ? -11.099 16.412 37.430 1.00 55.59 92 GLU A CA 1
ATOM 713 C C . GLU A 1 92 ? -11.536 15.057 36.854 1.00 55.59 92 GLU A C 1
ATOM 715 O O . GLU A 1 92 ? -12.233 14.289 37.514 1.00 55.59 92 GLU A O 1
ATOM 720 N N . ARG A 1 93 ? -11.069 14.683 35.653 1.00 61.47 93 ARG A N 1
ATOM 721 C CA . ARG A 1 93 ? -11.406 13.371 35.061 1.00 61.47 93 ARG A CA 1
ATOM 722 C C . ARG A 1 93 ? -10.714 12.216 35.783 1.00 61.47 93 ARG A C 1
ATOM 724 O O . ARG A 1 93 ? -11.222 11.095 35.761 1.00 61.47 93 ARG A O 1
ATOM 731 N N . ARG A 1 94 ? -9.572 12.483 36.426 1.00 63.69 94 ARG A N 1
ATOM 732 C CA . ARG A 1 94 ? -8.884 11.516 37.289 1.00 63.69 94 ARG A CA 1
ATOM 733 C C . ARG A 1 94 ? -9.688 11.282 38.570 1.00 63.69 94 ARG A C 1
ATOM 735 O O . ARG A 1 94 ? -9.925 10.127 38.905 1.00 63.69 94 ARG A O 1
ATOM 742 N N . ALA A 1 95 ? -10.196 12.349 39.189 1.00 71.31 95 ALA A N 1
ATOM 743 C CA . ALA A 1 95 ? -11.043 12.265 40.378 1.00 71.31 95 ALA A CA 1
ATOM 744 C C . ALA A 1 95 ? -12.356 11.506 40.117 1.00 71.31 95 ALA A C 1
ATOM 746 O O . ALA A 1 95 ? -12.730 10.645 40.909 1.00 71.31 95 ALA A O 1
ATOM 747 N N . VAL A 1 96 ? -13.020 11.743 38.976 1.00 79.00 96 VAL A N 1
ATOM 748 C CA . VAL A 1 96 ? -14.253 11.011 38.625 1.00 79.00 96 VAL A CA 1
ATOM 749 C C . VAL A 1 96 ? -13.978 9.516 38.443 1.00 79.00 96 VAL A C 1
ATOM 751 O O . VAL A 1 96 ? -14.714 8.700 38.986 1.00 79.00 96 VAL A O 1
ATOM 754 N N . ARG A 1 97 ? -12.893 9.132 37.752 1.00 76.19 97 ARG A N 1
ATOM 755 C CA . ARG A 1 97 ? -12.515 7.712 37.606 1.00 76.19 97 ARG A CA 1
ATOM 756 C C . ARG A 1 97 ? -12.230 7.047 38.952 1.00 76.19 97 ARG A C 1
ATOM 758 O O . ARG A 1 97 ? -12.641 5.909 39.164 1.00 76.19 97 ARG A O 1
ATOM 765 N N . GLU A 1 98 ? -11.554 7.751 39.852 1.00 82.50 98 GLU A N 1
ATOM 766 C CA . GLU A 1 98 ? -11.248 7.250 41.192 1.00 82.50 98 GLU A CA 1
ATOM 767 C C . GLU A 1 98 ? -12.515 7.101 42.050 1.00 82.50 98 GLU A C 1
ATOM 769 O O . GLU A 1 98 ? -12.700 6.075 42.706 1.00 82.50 98 GLU A O 1
ATOM 774 N N . ALA A 1 99 ? -13.442 8.060 41.974 1.00 84.19 99 ALA A N 1
ATOM 775 C CA . ALA A 1 99 ? -14.737 7.989 42.645 1.00 84.19 99 ALA A CA 1
ATOM 776 C C . ALA A 1 99 ? -15.597 6.826 42.121 1.00 84.19 99 ALA A C 1
ATOM 778 O O . ALA A 1 99 ? -16.148 6.063 42.914 1.00 84.19 99 ALA A O 1
ATOM 779 N N . THR A 1 100 ? -15.661 6.630 40.799 1.00 92.44 100 THR A N 1
ATOM 780 C CA . THR A 1 100 ? -16.384 5.497 40.198 1.00 92.44 100 THR A CA 1
ATOM 781 C C . THR A 1 100 ? -15.764 4.160 40.601 1.00 92.44 100 THR A C 1
ATOM 783 O O . THR A 1 100 ? -16.488 3.229 40.952 1.00 92.44 100 THR A O 1
ATOM 786 N N . SER A 1 101 ? -14.429 4.068 40.622 1.00 93.81 101 SER A N 1
ATOM 787 C CA . SER A 1 101 ? -13.726 2.867 41.085 1.00 93.81 101 SER A CA 1
ATOM 788 C C . SER A 1 101 ? -14.041 2.554 42.549 1.00 93.81 101 SER A C 1
ATOM 790 O O . SER A 1 101 ? -14.290 1.398 42.884 1.00 93.81 101 SER A O 1
ATOM 792 N N . ARG A 1 102 ? -14.068 3.567 43.425 1.00 94.06 102 ARG A N 1
ATOM 793 C CA . ARG A 1 102 ? -14.442 3.403 44.839 1.00 94.06 102 ARG A CA 1
ATOM 794 C C . ARG A 1 102 ? -15.886 2.932 45.004 1.00 94.06 102 ARG A C 1
ATOM 796 O O . ARG A 1 102 ? -16.134 2.029 45.798 1.00 94.06 102 ARG A O 1
ATOM 803 N N . LEU A 1 103 ? -16.816 3.489 44.228 1.00 95.06 103 LEU A N 1
ATOM 804 C CA . LEU A 1 103 ? -18.226 3.095 44.265 1.00 95.06 103 LEU A CA 1
ATOM 805 C C . LEU A 1 103 ? -18.416 1.620 43.874 1.00 95.06 103 LEU A C 1
ATOM 807 O O . LEU A 1 103 ? -19.145 0.895 44.543 1.00 95.06 103 LEU A O 1
ATOM 811 N N . HIS A 1 104 ? -17.718 1.155 42.832 1.00 96.19 104 HIS A N 1
ATOM 812 C CA . HIS A 1 104 ? -17.765 -0.248 42.405 1.00 96.19 104 HIS A CA 1
ATOM 813 C C . HIS A 1 104 ? -17.295 -1.217 43.499 1.00 96.19 104 HIS A C 1
ATOM 815 O O . HIS A 1 104 ? -17.917 -2.259 43.694 1.00 96.19 104 HIS A O 1
ATOM 821 N N . VAL A 1 105 ? -16.232 -0.872 44.233 1.00 95.44 105 VAL A N 1
ATOM 822 C CA . VAL A 1 105 ? -15.724 -1.700 45.341 1.00 95.44 105 VAL A CA 1
ATOM 823 C C . VAL A 1 105 ? -16.732 -1.773 46.493 1.00 95.44 105 VAL A C 1
ATOM 825 O O . VAL A 1 105 ? -16.934 -2.844 47.062 1.00 95.44 105 VAL A O 1
ATOM 828 N N . LEU A 1 106 ? -17.398 -0.662 46.823 1.00 95.62 106 LEU A N 1
ATOM 829 C CA . LEU A 1 106 ? -18.427 -0.641 47.868 1.00 95.62 106 LEU A CA 1
ATOM 830 C C . LEU A 1 106 ? -19.647 -1.485 47.483 1.00 95.62 106 LEU A C 1
ATOM 832 O O . LEU A 1 106 ? -20.084 -2.317 48.273 1.00 95.62 106 LEU A O 1
ATOM 836 N N . LEU A 1 107 ? -20.134 -1.339 46.249 1.00 95.38 107 LEU A N 1
ATOM 837 C CA . LEU A 1 107 ? -21.258 -2.131 45.743 1.00 95.38 107 LEU A CA 1
ATOM 838 C C . LEU A 1 107 ? -20.937 -3.632 45.681 1.00 95.38 107 LEU A C 1
ATOM 840 O O . LEU A 1 107 ? -21.826 -4.454 45.890 1.00 95.38 107 LEU A O 1
ATOM 844 N N . ALA A 1 108 ? -19.683 -4.009 45.406 1.00 94.06 108 ALA A N 1
ATOM 845 C CA . ALA A 1 108 ? -19.254 -5.406 45.449 1.00 94.06 108 ALA A CA 1
ATOM 846 C C . ALA A 1 108 ? -19.332 -5.980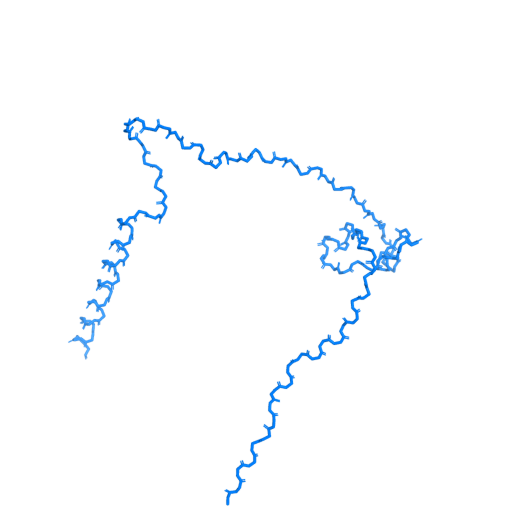 46.875 1.00 94.06 108 ALA A C 1
ATOM 848 O O . ALA A 1 108 ? -19.920 -7.041 47.069 1.00 94.06 108 ALA A O 1
ATOM 849 N N . ARG A 1 109 ? -18.842 -5.239 47.877 1.00 95.44 109 ARG A N 1
ATOM 850 C CA . ARG A 1 109 ? -18.942 -5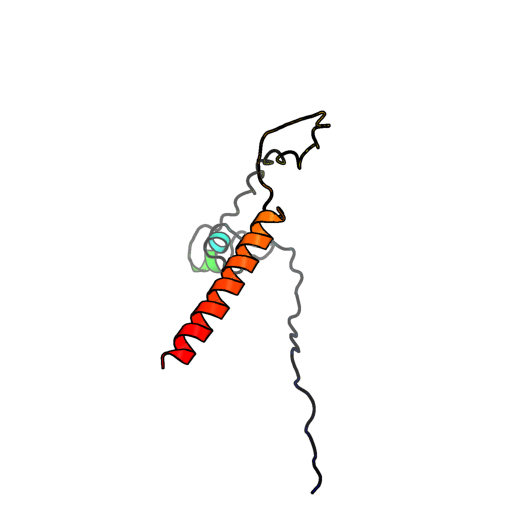.633 49.294 1.00 95.44 109 ARG A CA 1
ATOM 851 C C . ARG A 1 109 ? -20.384 -5.751 49.786 1.00 95.44 109 ARG A C 1
ATOM 853 O O . ARG A 1 109 ? -20.705 -6.680 50.517 1.00 95.44 109 ARG A O 1
ATOM 860 N N . GLU A 1 110 ? -21.267 -4.836 49.388 1.00 95.44 110 GLU A N 1
ATOM 861 C CA . GLU A 1 110 ? -22.687 -4.924 49.762 1.00 95.44 110 GLU A CA 1
ATOM 862 C C . GLU A 1 110 ? -23.374 -6.167 49.185 1.00 95.44 110 GLU A C 1
ATOM 864 O O . GLU A 1 110 ? -24.277 -6.712 49.817 1.00 95.44 110 GLU A O 1
ATOM 869 N N . ARG A 1 111 ? -22.955 -6.628 47.999 1.00 93.69 111 ARG A N 1
ATOM 870 C CA . ARG A 1 111 ? -23.467 -7.871 47.403 1.00 93.69 111 ARG A CA 1
ATOM 871 C C . ARG A 1 111 ? -22.993 -9.107 48.159 1.00 93.69 111 ARG A C 1
ATOM 873 O O . ARG A 1 111 ? -23.798 -10.005 48.355 1.00 93.69 111 ARG A O 1
ATOM 880 N N . 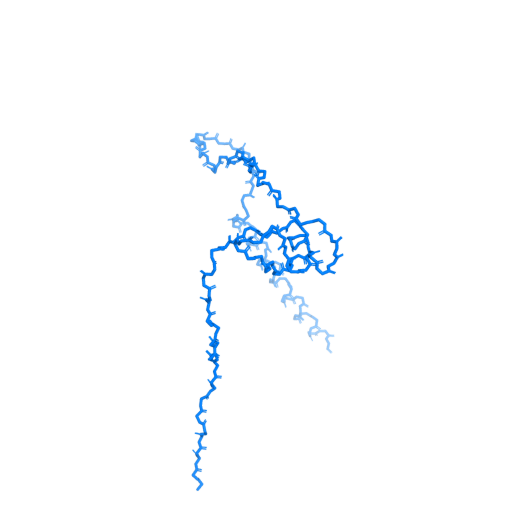GLU A 1 112 ? -21.738 -9.133 48.605 1.00 91.81 112 GLU A N 1
ATOM 881 C CA . GLU A 1 112 ? -21.195 -10.228 49.425 1.00 91.81 112 GLU A CA 1
ATOM 882 C C . GLU A 1 112 ? -21.900 -10.335 50.780 1.00 91.81 112 GLU A C 1
ATOM 884 O O . GLU A 1 112 ? -22.211 -11.432 51.215 1.00 91.81 112 GLU A O 1
ATOM 889 N N . MET A 1 113 ? -22.218 -9.208 51.423 1.00 82.75 113 MET A N 1
ATOM 890 C CA . MET A 1 113 ? -2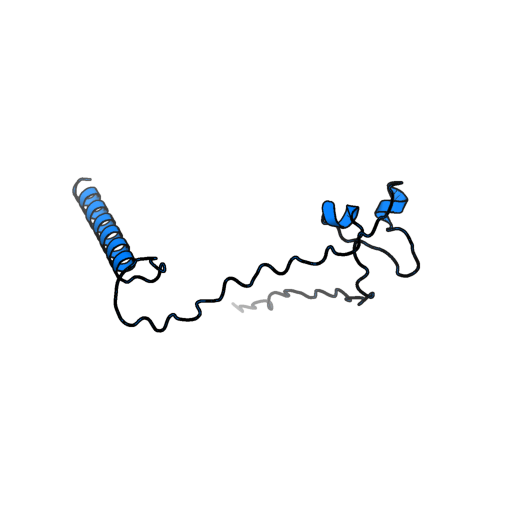2.920 -9.193 52.717 1.00 82.75 113 MET A CA 1
ATOM 891 C C . MET A 1 113 ? -24.392 -9.627 52.635 1.00 82.75 113 MET A C 1
ATOM 893 O O . MET A 1 113 ? -25.012 -9.884 53.664 1.00 82.75 113 MET A O 1
ATOM 897 N N . ARG A 1 114 ? -24.982 -9.627 51.433 1.00 87.88 114 ARG A N 1
ATOM 898 C CA . ARG A 1 114 ? -26.379 -10.025 51.191 1.00 87.88 114 ARG A CA 1
ATOM 899 C C . ARG A 1 114 ? -26.521 -11.464 50.681 1.00 87.88 114 ARG A C 1
ATOM 901 O O . ARG A 1 114 ? -27.659 -11.904 50.524 1.00 87.88 114 ARG A O 1
ATOM 908 N N . ALA A 1 115 ? -25.413 -12.134 50.372 1.00 77.69 115 ALA A N 1
ATOM 909 C CA . ALA A 1 115 ? -25.360 -13.536 49.959 1.00 77.69 115 ALA A CA 1
ATOM 910 C C . ALA A 1 115 ? -25.145 -14.441 51.178 1.00 77.69 115 ALA A C 1
ATOM 912 O O . ALA A 1 115 ? -25.713 -15.554 51.166 1.00 77.69 115 ALA A O 1
#

InterPro domains:
  IPR001138 Zn(2)Cys(6) fungal-type DNA-binding domain [PF00172] (25-65)
  IPR001138 Zn(2)Cys(6) fungal-type DNA-binding domain [PS00463] (26-56)
  IPR036864 Zn(2)-C6 fungal-type DNA-binding domain superfamily [G3DSA:4.10.240.10] (24-115)
  IPR036864 Zn(2)-C6 fungal-type DNA-binding domain superfamily [SSF57701] (21-66)